Protein AF-A0A924XBY1-F1 (afdb_monomer_lite)

pLDDT: mean 90.16, std 10.29, range [53.25, 97.88]

Secondary structure (DSSP, 8-state):
--TTTTSTTTT--S-HHHHHHHHHHHHT-TT---HHHHHHHTT-S-HHHHHHHHHHHHHHHHHHHTT----SS--------S----

Radius of gyration: 16.1 Å; chains: 1; bounding box: 33×48×41 Å

Foldseek 3Di:
DDPCPPHLCPPDPDDPVLLVVLLVVQVPDPVGDDLVRSCVVSVHPDSVVSVSSSVSSVVVVVVVCVVDDDDDDDDDDDDDDDDPDD

Structure (mmCIF, N/CA/C/O backbone):
data_AF-A0A924XBY1-F1
#
_entry.id   AF-A0A924XBY1-F1
#
loop_
_atom_site.group_PDB
_atom_site.id
_atom_site.type_symbol
_atom_site.label_atom_id
_atom_site.label_alt_id
_atom_site.label_comp_id
_atom_site.label_asym_id
_atom_site.label_entity_id
_atom_site.label_seq_id
_atom_site.pdbx_PDB_ins_code
_atom_site.Cartn_x
_atom_site.Cartn_y
_atom_site.Cartn_z
_atom_site.occupancy
_atom_site.B_iso_or_equiv
_atom_site.auth_seq_id
_atom_site.auth_comp_id
_atom_site.auth_asym_id
_atom_site.auth_atom_id
_atom_site.pdbx_PDB_model_num
ATOM 1 N N . MET A 1 1 ? -17.196 -21.701 -4.018 1.00 57.19 1 MET A N 1
ATOM 2 C CA . MET A 1 1 ? -16.164 -20.746 -4.484 1.00 57.19 1 MET A CA 1
ATOM 3 C C . MET A 1 1 ? -15.930 -19.694 -3.403 1.00 57.19 1 MET A C 1
ATOM 5 O O . MET A 1 1 ? -16.894 -19.074 -2.976 1.00 57.19 1 MET A O 1
ATOM 9 N N . ARG A 1 2 ? -14.698 -19.526 -2.899 1.00 78.69 2 ARG A N 1
ATOM 10 C CA . ARG A 1 2 ? -14.353 -18.452 -1.946 1.00 78.69 2 ARG A CA 1
ATOM 11 C C . ARG A 1 2 ? -13.748 -17.286 -2.722 1.00 78.69 2 ARG A C 1
ATOM 13 O O . ARG A 1 2 ? -12.698 -17.451 -3.320 1.00 78.69 2 ARG A O 1
ATOM 20 N N . ILE A 1 3 ? -14.374 -16.111 -2.660 1.00 84.44 3 ILE A N 1
ATOM 21 C CA . ILE A 1 3 ? -13.966 -14.916 -3.431 1.00 84.44 3 ILE A CA 1
ATOM 22 C C . ILE A 1 3 ? -12.558 -14.415 -3.047 1.00 84.44 3 ILE A C 1
ATOM 24 O O . ILE A 1 3 ? -11.904 -13.742 -3.831 1.00 84.44 3 ILE A O 1
ATOM 28 N N . ARG A 1 4 ? -12.076 -14.740 -1.840 1.00 88.12 4 ARG A N 1
ATOM 29 C CA . ARG A 1 4 ? -10.778 -14.270 -1.322 1.00 88.12 4 ARG A CA 1
ATOM 30 C C . ARG A 1 4 ? -9.621 -15.251 -1.517 1.00 88.12 4 ARG A C 1
ATOM 32 O O . ARG A 1 4 ? -8.488 -14.858 -1.256 1.00 88.12 4 ARG A O 1
ATOM 39 N N . ALA A 1 5 ? -9.895 -16.499 -1.894 1.00 89.62 5 ALA A N 1
ATOM 40 C CA . ALA A 1 5 ? -8.853 -17.519 -2.005 1.00 89.62 5 ALA A CA 1
ATOM 41 C C . ALA A 1 5 ? -7.883 -17.161 -3.141 1.00 89.62 5 ALA A C 1
ATOM 43 O O . ALA A 1 5 ? -8.337 -16.778 -4.218 1.00 89.62 5 ALA A O 1
ATOM 44 N N . GLY A 1 6 ? -6.574 -17.239 -2.889 1.00 87.31 6 GLY A N 1
ATOM 45 C CA . GLY A 1 6 ? -5.538 -16.868 -3.855 1.00 87.31 6 GLY A CA 1
ATOM 46 C C . GLY A 1 6 ? -5.410 -15.363 -4.120 1.00 87.31 6 GLY A C 1
ATOM 47 O O . GLY A 1 6 ? -4.770 -14.966 -5.089 1.00 87.31 6 GLY A O 1
ATOM 48 N N . THR A 1 7 ? -6.023 -14.507 -3.294 1.00 90.69 7 THR A N 1
ATOM 49 C CA . THR A 1 7 ? -5.938 -13.043 -3.438 1.00 90.69 7 THR A CA 1
ATOM 50 C C . THR A 1 7 ? -5.095 -12.427 -2.325 1.00 90.69 7 THR A C 1
ATOM 52 O O . THR A 1 7 ? -4.894 -13.019 -1.268 1.00 90.69 7 THR A O 1
ATOM 55 N N . ILE A 1 8 ? -4.718 -11.157 -2.480 1.00 89.88 8 ILE A N 1
ATOM 56 C CA . ILE A 1 8 ? -4.067 -10.367 -1.416 1.00 89.88 8 ILE A CA 1
ATOM 57 C C . ILE A 1 8 ? -4.933 -10.247 -0.147 1.00 89.88 8 ILE A C 1
ATOM 59 O O . ILE A 1 8 ? -4.443 -9.889 0.930 1.00 89.88 8 ILE A O 1
ATOM 63 N N . LEU A 1 9 ? -6.231 -10.552 -0.274 1.00 91.69 9 LEU A N 1
ATOM 64 C CA . LEU A 1 9 ? -7.222 -10.560 0.796 1.00 91.69 9 LEU A CA 1
ATOM 65 C C . LEU A 1 9 ? -7.421 -11.944 1.425 1.00 91.69 9 LEU A C 1
ATOM 67 O O . LEU A 1 9 ? -8.320 -12.141 2.252 1.00 91.69 9 LEU A O 1
ATOM 71 N N . GLU A 1 10 ? -6.595 -12.917 1.067 1.00 92.69 10 GLU A N 1
ATOM 72 C CA . GLU A 1 10 ? -6.612 -14.208 1.724 1.00 92.69 10 GLU A CA 1
ATOM 73 C C . GLU A 1 10 ? -6.186 -14.067 3.196 1.00 92.69 10 GLU A C 1
ATOM 75 O O . GLU A 1 10 ? -5.309 -13.270 3.556 1.00 92.69 10 GLU A O 1
ATOM 80 N N . HIS A 1 11 ? -6.885 -14.793 4.072 1.00 90.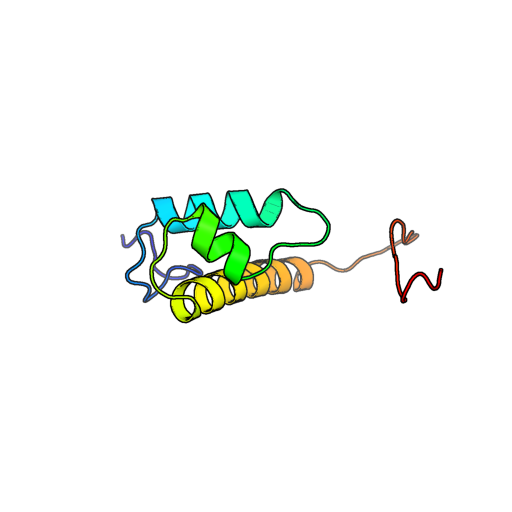00 11 HIS A N 1
ATOM 81 C CA . HIS A 1 11 ? -6.731 -14.759 5.532 1.00 90.00 11 HIS A CA 1
ATOM 82 C C . HIS A 1 11 ? -6.944 -13.395 6.223 1.00 90.00 11 HIS A C 1
ATOM 84 O O . HIS A 1 11 ? -6.684 -13.285 7.422 1.00 90.00 11 HIS A O 1
ATOM 90 N N . THR A 1 12 ? -7.456 -12.357 5.544 1.00 89.31 12 THR A N 1
ATOM 91 C CA . THR A 1 12 ? -7.843 -11.110 6.231 1.00 89.31 12 THR A CA 1
ATOM 92 C C . THR A 1 12 ? -9.276 -11.150 6.754 1.00 89.31 12 THR A C 1
ATOM 94 O O . THR A 1 12 ? -10.184 -11.686 6.115 1.00 89.31 12 THR A O 1
ATOM 97 N N . LYS A 1 13 ? -9.484 -10.513 7.910 1.00 90.19 13 LYS A N 1
ATOM 98 C CA . LYS A 1 13 ? -10.804 -10.253 8.503 1.00 90.19 13 LYS A CA 1
ATOM 99 C C . LYS A 1 13 ? -11.469 -8.987 7.946 1.00 90.19 13 LYS A C 1
ATOM 101 O O . LYS A 1 13 ? -12.631 -8.736 8.242 1.00 90.19 13 LYS A O 1
ATOM 106 N N . LEU A 1 14 ? -10.761 -8.194 7.136 1.00 91.62 14 LEU A N 1
ATOM 107 C CA . LEU A 1 14 ? -11.298 -6.968 6.538 1.00 91.62 14 LEU A CA 1
ATOM 108 C C . LEU A 1 14 ? -12.450 -7.276 5.578 1.00 91.62 14 LEU A C 1
ATOM 110 O O . LEU A 1 14 ? -12.498 -8.349 4.977 1.00 91.62 14 LEU A O 1
ATOM 114 N N . SER A 1 15 ? -13.380 -6.336 5.408 1.00 92.69 15 SER A N 1
ATOM 115 C CA . SER A 1 15 ? -14.403 -6.450 4.365 1.00 92.69 15 SER A CA 1
ATOM 116 C C . SER A 1 15 ? -13.772 -6.273 2.975 1.00 92.69 15 SER A C 1
ATOM 118 O O . SER A 1 15 ? -12.767 -5.573 2.826 1.00 92.69 15 SER A O 1
ATOM 120 N N . ILE A 1 16 ? -14.365 -6.883 1.942 1.00 92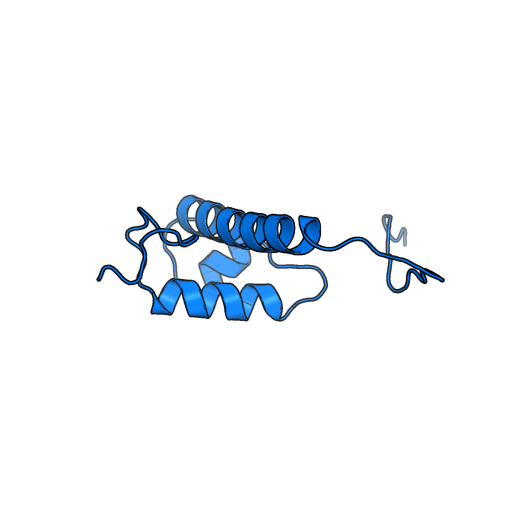.62 16 ILE A N 1
ATOM 121 C CA . ILE A 1 16 ? -13.901 -6.693 0.554 1.00 92.62 16 ILE A CA 1
ATOM 122 C C . ILE A 1 16 ? -14.041 -5.219 0.155 1.00 92.62 16 ILE A C 1
ATOM 124 O O . ILE A 1 16 ? -13.139 -4.664 -0.461 1.00 92.62 16 ILE A O 1
ATOM 128 N N . LEU A 1 17 ? -15.121 -4.557 0.579 1.00 94.31 17 LEU A N 1
ATOM 129 C CA . LEU A 1 17 ? -15.339 -3.139 0.303 1.00 94.31 17 LEU A CA 1
ATOM 130 C C . LEU A 1 17 ? -14.237 -2.256 0.908 1.00 94.31 17 LEU A C 1
ATOM 132 O O . LEU A 1 17 ? -13.762 -1.336 0.250 1.00 94.31 17 LEU A O 1
ATOM 136 N N . THR A 1 18 ? -13.791 -2.554 2.133 1.00 95.06 18 THR A N 1
ATOM 137 C CA . THR A 1 18 ? -12.664 -1.853 2.772 1.00 95.06 18 THR A CA 1
ATOM 138 C C . THR A 1 18 ? -11.389 -2.013 1.954 1.00 95.06 18 THR A C 1
ATOM 140 O O . THR A 1 18 ? -10.674 -1.040 1.742 1.00 95.06 18 THR A O 1
ATOM 143 N N . ALA A 1 19 ? -11.117 -3.221 1.461 1.00 93.94 19 ALA A N 1
ATOM 144 C CA . ALA A 1 19 ? -9.949 -3.479 0.632 1.00 93.94 19 ALA A CA 1
ATOM 145 C C . ALA A 1 19 ? -10.007 -2.757 -0.721 1.00 93.94 19 ALA A C 1
ATOM 147 O O . ALA A 1 19 ? -9.023 -2.145 -1.118 1.00 93.94 19 ALA A O 1
ATOM 148 N N . VAL A 1 20 ? -11.157 -2.771 -1.400 1.00 94.75 20 VAL A N 1
ATOM 149 C CA . VAL A 1 20 ? -11.344 -2.055 -2.673 1.00 94.75 20 VAL A CA 1
ATOM 150 C C . VAL A 1 20 ? -11.190 -0.547 -2.479 1.00 94.75 20 VAL A C 1
ATOM 152 O O . VAL A 1 20 ? -10.496 0.099 -3.258 1.00 94.75 20 VAL A O 1
ATOM 155 N N . ARG A 1 21 ? -11.756 0.018 -1.403 1.00 96.50 21 ARG A N 1
ATOM 156 C CA . ARG A 1 21 ? -11.546 1.430 -1.042 1.00 96.50 21 ARG A CA 1
ATOM 157 C C . ARG A 1 21 ? -10.078 1.737 -0.765 1.00 96.50 21 ARG A C 1
ATOM 159 O O . ARG A 1 21 ? -9.585 2.765 -1.210 1.00 96.50 21 ARG A O 1
ATOM 166 N N . ALA A 1 22 ? -9.375 0.850 -0.063 1.00 96.06 22 ALA A N 1
ATOM 167 C CA . ALA A 1 22 ? -7.950 1.017 0.198 1.00 96.06 22 ALA A CA 1
ATOM 168 C C . ALA A 1 22 ? -7.128 1.017 -1.097 1.00 96.06 22 ALA A C 1
ATOM 170 O O . ALA A 1 22 ? -6.275 1.881 -1.265 1.00 96.06 22 ALA A O 1
ATOM 171 N N . ILE A 1 23 ? -7.415 0.095 -2.023 1.00 95.75 23 ILE A N 1
ATOM 172 C CA . ILE A 1 23 ? -6.774 0.047 -3.344 1.00 95.75 23 ILE A CA 1
ATOM 173 C C . ILE A 1 23 ? -7.034 1.351 -4.096 1.00 95.75 23 ILE A C 1
ATOM 175 O O . ILE A 1 23 ? -6.081 1.983 -4.541 1.00 95.75 23 ILE A O 1
ATOM 179 N N . PHE A 1 24 ? -8.295 1.792 -4.166 1.00 95.88 24 PHE A N 1
ATOM 180 C CA . PHE A 1 24 ? -8.654 3.062 -4.793 1.00 95.88 24 PHE A CA 1
ATOM 181 C C . PHE A 1 24 ? -7.805 4.208 -4.235 1.00 95.88 24 PHE A C 1
ATOM 183 O O . PHE A 1 24 ? -7.079 4.833 -4.999 1.00 95.88 24 PHE A O 1
ATOM 190 N N . LEU A 1 25 ? -7.799 4.409 -2.913 1.00 95.62 25 LEU A N 1
ATOM 191 C CA . LEU A 1 25 ? -7.047 5.487 -2.260 1.00 95.62 25 LEU A CA 1
ATOM 192 C C . LEU A 1 25 ? -5.538 5.421 -2.531 1.00 95.62 25 LEU A C 1
ATOM 194 O O . LEU A 1 25 ? -4.927 6.449 -2.805 1.00 95.62 25 LEU A O 1
ATOM 198 N N . VAL A 1 26 ? -4.938 4.227 -2.486 1.00 95.38 26 VAL A N 1
ATOM 199 C CA . VAL A 1 26 ? -3.500 4.043 -2.750 1.00 95.38 26 VAL A CA 1
ATOM 200 C C . VAL A 1 26 ? -3.144 4.381 -4.200 1.00 95.38 26 VAL A C 1
ATOM 202 O O . VAL A 1 26 ? -2.066 4.912 -4.441 1.00 95.38 26 VAL A O 1
ATOM 205 N N . THR A 1 27 ? -4.043 4.117 -5.151 1.00 93.19 27 THR A N 1
ATOM 206 C CA . THR A 1 27 ? -3.811 4.380 -6.584 1.00 93.19 27 THR A CA 1
ATOM 207 C C . THR A 1 27 ? -4.037 5.835 -7.017 1.00 93.19 27 THR A C 1
ATOM 209 O O . THR A 1 27 ? -3.741 6.160 -8.160 1.00 93.19 27 THR A O 1
ATOM 212 N N . GLN A 1 28 ? -4.549 6.717 -6.145 1.00 91.88 28 GLN A N 1
ATOM 213 C CA . GLN A 1 28 ? -4.823 8.119 -6.510 1.00 91.88 28 GLN A CA 1
ATOM 214 C C . GLN A 1 28 ? -3.592 9.043 -6.465 1.00 91.88 28 GLN A C 1
ATOM 216 O O . GLN A 1 28 ? -3.580 10.048 -7.170 1.00 91.88 28 GLN A O 1
ATOM 221 N N . ASP A 1 29 ? -2.576 8.760 -5.639 1.00 85.12 29 ASP A N 1
ATOM 222 C CA . ASP A 1 29 ? -1.391 9.628 -5.496 1.00 85.12 29 ASP A CA 1
ATOM 223 C C . ASP A 1 29 ? -0.155 8.972 -6.126 1.00 85.12 29 ASP A C 1
ATOM 225 O O . ASP A 1 29 ? 0.268 7.893 -5.705 1.00 85.12 29 ASP A O 1
ATOM 229 N N . LYS A 1 30 ? 0.465 9.661 -7.095 1.00 82.00 30 LYS A N 1
ATOM 230 C CA . LYS A 1 30 ? 1.688 9.210 -7.784 1.00 82.00 30 LYS A CA 1
ATOM 231 C C . LYS A 1 30 ? 2.896 9.023 -6.853 1.00 82.00 30 LYS A C 1
ATOM 233 O O . LYS A 1 30 ? 3.795 8.256 -7.171 1.00 82.00 30 LYS A O 1
ATOM 238 N N . ARG A 1 31 ? 2.920 9.701 -5.700 1.00 83.88 31 ARG A N 1
ATOM 239 C CA . ARG A 1 31 ? 3.968 9.599 -4.664 1.00 83.88 31 ARG A CA 1
ATOM 240 C C . ARG A 1 31 ? 3.675 8.485 -3.654 1.00 83.88 31 ARG A C 1
ATOM 242 O O . ARG A 1 31 ? 4.527 8.138 -2.838 1.00 83.88 31 ARG A O 1
ATOM 249 N N . GLY A 1 32 ? 2.467 7.924 -3.692 1.00 85.88 32 GLY A N 1
ATOM 250 C CA . GLY A 1 32 ? 1.973 6.944 -2.736 1.00 85.88 32 GLY A CA 1
ATOM 251 C C . GLY A 1 32 ? 1.385 7.556 -1.460 1.00 85.88 32 GLY A C 1
ATOM 252 O O . GLY A 1 32 ? 1.399 8.761 -1.226 1.00 85.88 32 GLY A O 1
ATOM 253 N N . VAL A 1 33 ? 0.838 6.682 -0.612 1.00 93.75 33 VAL A N 1
ATOM 254 C CA . VAL A 1 33 ? 0.079 7.051 0.595 1.00 93.75 33 VAL A CA 1
ATOM 255 C C . VAL A 1 33 ? 0.775 6.524 1.855 1.00 93.75 33 VAL A C 1
ATOM 257 O O . VAL A 1 33 ? 1.333 5.423 1.858 1.00 93.75 33 VAL A O 1
ATOM 260 N N . SER A 1 34 ? 0.753 7.289 2.951 1.00 95.56 34 SER A N 1
ATOM 261 C CA . SER A 1 34 ? 1.256 6.821 4.251 1.00 95.56 34 SER A CA 1
ATOM 262 C C . SER A 1 34 ? 0.233 5.924 4.956 1.00 95.56 34 SER A C 1
ATOM 264 O O . SER A 1 34 ? -0.977 6.107 4.820 1.00 95.56 34 SER A O 1
ATOM 266 N N . ALA A 1 35 ? 0.696 4.964 5.764 1.00 97.31 35 ALA A N 1
ATOM 267 C CA . ALA A 1 35 ? -0.204 4.081 6.515 1.00 97.31 35 ALA A CA 1
ATOM 268 C C . ALA A 1 35 ? -1.124 4.863 7.472 1.00 97.31 35 ALA A C 1
ATOM 270 O O . ALA A 1 35 ? -2.289 4.506 7.637 1.00 97.31 35 ALA A O 1
ATOM 271 N N . LEU A 1 36 ? -0.626 5.964 8.047 1.00 97.75 36 LEU A N 1
ATOM 272 C CA . LEU A 1 36 ? -1.407 6.839 8.920 1.00 97.75 36 LEU A CA 1
ATOM 273 C C . LEU A 1 36 ? -2.528 7.560 8.157 1.00 97.75 36 LEU A C 1
ATOM 275 O O . LEU A 1 36 ? -3.647 7.651 8.659 1.00 97.75 36 LEU A O 1
ATOM 279 N N . LEU A 1 37 ? -2.249 8.054 6.946 1.00 96.62 37 LEU A N 1
ATOM 280 C CA . LEU A 1 37 ? -3.268 8.678 6.103 1.00 96.62 37 LEU A CA 1
ATOM 281 C C . LEU A 1 37 ? -4.325 7.653 5.680 1.00 96.62 37 LEU A C 1
ATOM 283 O O . LEU A 1 37 ? -5.516 7.916 5.827 1.00 96.62 37 LEU A O 1
ATOM 287 N N . LEU A 1 38 ? -3.893 6.465 5.247 1.00 97.06 38 LEU A N 1
ATOM 288 C CA . LEU A 1 38 ? -4.798 5.383 4.867 1.00 97.06 38 LEU A CA 1
ATOM 289 C C . LEU A 1 38 ? -5.704 4.965 6.036 1.00 97.06 38 LEU A C 1
ATOM 291 O O . LEU A 1 38 ? -6.907 4.797 5.853 1.00 97.06 38 LEU A O 1
ATOM 295 N N . MET A 1 39 ? -5.148 4.859 7.249 1.00 97.88 39 MET A N 1
ATOM 296 C CA . MET A 1 39 ? -5.906 4.581 8.473 1.00 97.88 39 MET A CA 1
ATOM 297 C C . MET A 1 39 ? -7.011 5.621 8.695 1.00 97.88 39 MET A C 1
ATOM 299 O O . MET A 1 39 ? -8.160 5.251 8.933 1.00 97.88 39 MET A O 1
ATOM 303 N N . ARG A 1 40 ? -6.670 6.914 8.582 1.00 97.31 40 ARG A N 1
ATOM 304 C CA . ARG A 1 40 ? -7.611 8.031 8.758 1.00 97.31 40 ARG A CA 1
ATOM 305 C C . ARG A 1 40 ? -8.708 8.023 7.693 1.00 97.31 40 ARG A C 1
ATOM 307 O O . ARG A 1 40 ? -9.879 8.117 8.039 1.00 97.31 40 ARG A O 1
ATOM 314 N N . GLN A 1 41 ? -8.348 7.860 6.420 1.00 96.06 41 GLN A N 1
ATOM 315 C CA . GLN A 1 41 ? -9.305 7.852 5.305 1.00 96.06 41 GLN A CA 1
ATOM 316 C C . GLN A 1 41 ? -10.261 6.653 5.345 1.00 96.06 41 GLN A C 1
ATOM 318 O O . GLN A 1 41 ? -11.414 6.769 4.936 1.00 96.06 41 GLN A O 1
ATOM 323 N N . LEU A 1 42 ? -9.803 5.503 5.849 1.00 96.12 42 LEU A N 1
ATOM 324 C CA . LEU A 1 42 ? -10.629 4.303 6.000 1.00 96.12 42 LEU A CA 1
ATOM 325 C C . LEU A 1 42 ? -11.385 4.239 7.337 1.00 96.12 42 LEU A C 1
ATOM 327 O O . LEU A 1 42 ? -12.143 3.291 7.542 1.00 96.12 42 LEU A O 1
ATOM 331 N N . GLY A 1 43 ? -11.181 5.201 8.245 1.00 96.00 43 GLY A N 1
ATOM 332 C CA . GLY A 1 43 ? -11.797 5.201 9.576 1.00 96.00 43 GLY A CA 1
ATOM 333 C C . GLY A 1 43 ? -11.380 4.005 10.440 1.00 96.00 43 GLY A C 1
ATOM 334 O O . GLY A 1 43 ? -12.177 3.497 11.226 1.00 96.00 43 GLY A O 1
ATOM 335 N N . MET A 1 44 ? -10.155 3.502 10.263 1.00 95.69 44 MET A N 1
ATOM 336 C CA . MET A 1 44 ? -9.648 2.342 10.998 1.00 95.69 44 MET A CA 1
ATOM 337 C C . MET A 1 44 ? -9.099 2.762 12.364 1.00 95.69 44 MET A C 1
ATOM 339 O O . MET A 1 44 ? -8.417 3.774 12.482 1.00 95.69 44 MET A O 1
ATOM 343 N N . SER A 1 45 ? -9.335 1.951 13.395 1.00 94.06 45 SER A N 1
ATOM 344 C CA . SER A 1 45 ? -8.839 2.216 14.754 1.00 94.06 45 SER A CA 1
ATOM 345 C C . SER A 1 45 ? -7.381 1.801 14.983 1.00 94.06 45 SER A C 1
ATOM 347 O O . SER A 1 45 ? -6.759 2.245 15.941 1.00 94.06 45 SER A O 1
ATOM 349 N N . SER A 1 46 ? -6.828 0.937 14.126 1.00 96.56 46 SER A N 1
ATOM 350 C CA . SER A 1 46 ? -5.498 0.343 14.294 1.00 96.56 46 SER A CA 1
ATOM 351 C C . SER A 1 46 ? -4.570 0.732 13.149 1.00 96.56 46 SER A C 1
ATOM 353 O O . SER A 1 46 ? -4.805 0.364 11.992 1.00 96.56 46 SER A O 1
ATOM 355 N N . TYR A 1 47 ? -3.473 1.404 13.502 1.00 97.56 47 TYR A N 1
ATOM 356 C CA . TYR A 1 47 ? -2.385 1.720 12.579 1.00 97.56 47 TYR A CA 1
ATOM 357 C C . TYR A 1 47 ? -1.783 0.451 11.973 1.00 97.56 47 TYR A C 1
ATOM 359 O O . TYR A 1 47 ? -1.665 0.356 10.755 1.00 97.56 47 TYR A O 1
ATOM 367 N N . ASP A 1 48 ? -1.495 -0.559 12.797 1.00 97.31 48 ASP A N 1
ATOM 368 C CA . ASP A 1 48 ? -0.909 -1.826 12.347 1.00 97.31 48 ASP A CA 1
ATOM 369 C C . ASP A 1 48 ? -1.763 -2.519 11.288 1.00 97.31 48 ASP A C 1
ATOM 371 O O . ASP A 1 48 ? -1.243 -3.102 10.335 1.00 97.31 48 ASP A O 1
ATOM 375 N N . THR A 1 49 ? -3.088 -2.443 11.424 1.00 96.06 49 THR A N 1
ATOM 376 C CA . THR A 1 49 ? -4.001 -3.031 10.442 1.00 96.06 49 THR A CA 1
ATOM 377 C C . THR A 1 49 ? -3.929 -2.275 9.113 1.00 96.06 49 THR A C 1
ATOM 379 O O . THR A 1 49 ? -3.850 -2.908 8.058 1.00 96.06 49 THR A O 1
ATOM 382 N N . ALA A 1 50 ? -3.902 -0.939 9.148 1.00 96.94 50 ALA A N 1
ATOM 383 C CA . ALA A 1 50 ? -3.739 -0.113 7.951 1.00 96.94 50 ALA A CA 1
ATOM 384 C C . ALA A 1 50 ? -2.363 -0.317 7.295 1.00 96.94 50 ALA A C 1
ATOM 386 O O . ALA A 1 50 ? -2.273 -0.456 6.077 1.00 96.94 50 ALA A O 1
ATOM 387 N N . TRP A 1 51 ? -1.301 -0.417 8.096 1.00 97.25 51 TRP A N 1
ATOM 388 C CA . TRP A 1 51 ? 0.060 -0.690 7.640 1.00 97.25 51 TRP A CA 1
ATOM 389 C C . TRP A 1 51 ? 0.153 -2.050 6.940 1.00 97.25 51 TRP A C 1
ATOM 391 O O . TRP A 1 51 ? 0.623 -2.124 5.806 1.00 97.25 51 TRP A O 1
ATOM 401 N N . ARG A 1 52 ? -0.377 -3.124 7.546 1.00 96.44 52 ARG A N 1
ATOM 402 C CA . ARG A 1 52 ? -0.400 -4.465 6.929 1.00 96.44 52 ARG A CA 1
ATOM 403 C C . ARG A 1 52 ? -1.196 -4.488 5.625 1.00 96.44 52 ARG A C 1
ATOM 405 O O . ARG A 1 52 ? -0.785 -5.154 4.677 1.00 96.44 52 ARG A O 1
ATOM 412 N N . LEU A 1 53 ? -2.328 -3.781 5.569 1.00 96.06 53 LEU A N 1
ATOM 413 C CA . LEU A 1 53 ? -3.131 -3.667 4.350 1.00 96.06 53 LEU A CA 1
ATOM 414 C C . LEU A 1 53 ? -2.360 -2.941 3.242 1.00 96.06 53 LEU A C 1
ATOM 416 O O . LEU A 1 53 ? -2.299 -3.439 2.121 1.00 96.06 53 LEU A O 1
ATOM 420 N N . LEU A 1 54 ? -1.731 -1.810 3.569 1.00 96.44 54 LEU A N 1
ATOM 421 C CA . LEU A 1 54 ? -0.916 -1.039 2.634 1.00 96.44 54 LEU A CA 1
ATOM 422 C C . LEU A 1 54 ? 0.245 -1.868 2.071 1.00 96.44 54 LEU A C 1
ATOM 424 O O . LEU A 1 54 ? 0.480 -1.847 0.866 1.00 96.44 54 LEU A O 1
ATOM 428 N N . HIS A 1 55 ? 0.938 -2.634 2.919 1.00 95.88 55 HIS A N 1
ATOM 429 C CA . HIS A 1 55 ? 2.018 -3.522 2.477 1.00 95.88 55 HIS A CA 1
ATOM 430 C C . HIS A 1 55 ? 1.533 -4.627 1.551 1.00 95.88 55 HIS A C 1
ATOM 432 O O . HIS A 1 55 ? 2.156 -4.859 0.524 1.00 95.88 55 HIS A O 1
ATOM 438 N N . ARG A 1 56 ? 0.394 -5.261 1.848 1.00 95.62 56 ARG A N 1
ATOM 439 C CA . ARG A 1 56 ? -0.194 -6.266 0.947 1.00 95.62 56 ARG A CA 1
ATOM 440 C C . ARG A 1 56 ? -0.532 -5.688 -0.426 1.00 95.62 56 ARG A C 1
ATOM 442 O O . ARG A 1 56 ? -0.297 -6.352 -1.426 1.00 95.62 56 ARG A O 1
ATOM 449 N N . ILE A 1 57 ? -1.065 -4.465 -0.477 1.00 95.62 57 ILE A N 1
ATOM 450 C CA . ILE A 1 57 ? -1.369 -3.778 -1.742 1.00 95.62 57 ILE A CA 1
ATOM 451 C C . ILE A 1 57 ? -0.077 -3.483 -2.514 1.00 95.62 57 ILE A C 1
ATOM 453 O O . ILE A 1 57 ? 0.016 -3.809 -3.693 1.00 95.62 57 ILE A O 1
ATOM 457 N N . ARG A 1 58 ? 0.940 -2.920 -1.850 1.00 95.19 58 ARG A N 1
ATOM 458 C CA . ARG A 1 58 ? 2.238 -2.615 -2.474 1.00 95.19 58 ARG A CA 1
ATOM 459 C C . ARG A 1 58 ? 2.960 -3.860 -2.974 1.00 95.19 58 ARG A C 1
ATOM 461 O O . ARG A 1 58 ? 3.539 -3.823 -4.053 1.00 95.19 58 ARG A O 1
ATOM 468 N N . GLU A 1 59 ? 2.897 -4.952 -2.224 1.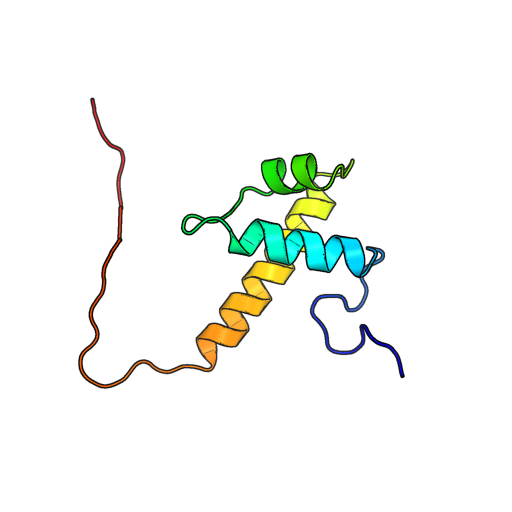00 95.69 59 GLU A N 1
ATOM 469 C CA . GLU A 1 59 ? 3.484 -6.225 -2.637 1.00 95.69 59 GLU A CA 1
ATOM 470 C C . GLU A 1 59 ? 2.782 -6.792 -3.874 1.00 95.69 59 GLU A C 1
ATOM 472 O O . GLU A 1 59 ? 3.432 -7.318 -4.772 1.00 95.69 59 GLU A O 1
ATOM 477 N N . ALA A 1 60 ? 1.462 -6.621 -3.971 1.00 95.06 60 ALA A N 1
ATOM 478 C CA . ALA A 1 60 ? 0.699 -6.997 -5.155 1.00 95.06 60 ALA A CA 1
ATOM 479 C C . ALA A 1 60 ? 1.119 -6.198 -6.393 1.00 95.06 60 ALA A C 1
ATOM 481 O O . ALA A 1 60 ? 1.304 -6.775 -7.463 1.00 95.06 60 ALA A O 1
ATOM 482 N N . MET A 1 61 ? 1.284 -4.880 -6.235 1.00 94.50 61 MET A N 1
ATOM 483 C CA . MET A 1 61 ? 1.764 -3.995 -7.301 1.00 94.50 61 MET A CA 1
ATOM 484 C C . MET A 1 61 ? 3.174 -4.401 -7.735 1.00 94.50 61 MET A C 1
ATOM 486 O O . MET A 1 61 ? 3.384 -4.677 -8.908 1.00 94.50 61 MET A O 1
ATOM 490 N N . ARG A 1 62 ? 4.096 -4.582 -6.779 1.00 94.88 62 ARG A N 1
ATOM 491 C CA . ARG A 1 62 ? 5.460 -5.070 -7.037 1.00 94.88 62 ARG A CA 1
ATOM 492 C C . ARG A 1 62 ? 5.464 -6.408 -7.774 1.00 94.88 62 ARG A C 1
ATOM 494 O O . ARG A 1 62 ? 6.183 -6.563 -8.753 1.00 94.88 62 ARG A O 1
ATOM 501 N N . SER A 1 63 ? 4.672 -7.371 -7.304 1.00 95.69 63 SER A N 1
ATOM 502 C CA . SER A 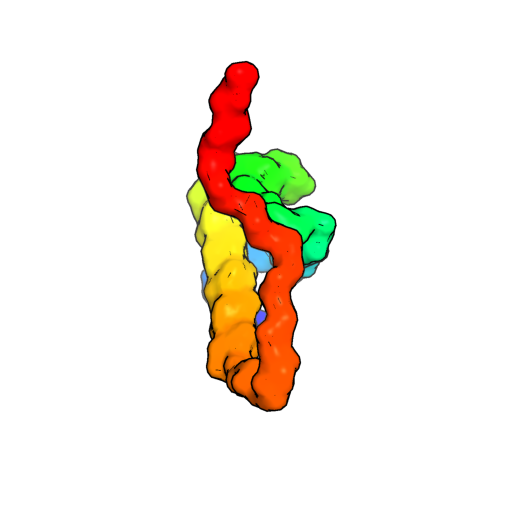1 63 ? 4.568 -8.697 -7.920 1.00 95.69 63 SER A CA 1
ATOM 503 C C . SER A 1 63 ? 4.062 -8.603 -9.355 1.00 95.69 63 SER A C 1
ATOM 505 O O . SER A 1 63 ? 4.524 -9.343 -10.218 1.00 95.69 63 SER A O 1
ATOM 507 N N . ARG A 1 64 ? 3.127 -7.685 -9.629 1.00 94.69 64 ARG A N 1
ATOM 508 C CA . ARG A 1 64 ? 2.639 -7.438 -10.983 1.00 94.69 64 ARG A CA 1
ATOM 509 C C . ARG A 1 64 ? 3.712 -6.788 -11.851 1.00 94.69 64 ARG A C 1
ATOM 511 O O . ARG A 1 64 ? 3.933 -7.265 -12.960 1.00 94.69 64 ARG A O 1
ATOM 518 N N . ASP A 1 65 ? 4.395 -5.772 -11.343 1.00 94.69 65 ASP A N 1
ATOM 519 C CA . ASP A 1 65 ? 5.449 -5.063 -12.069 1.00 94.69 65 ASP A CA 1
ATOM 520 C C . ASP A 1 65 ? 6.609 -5.993 -12.438 1.00 94.69 65 ASP A C 1
ATOM 522 O O . ASP A 1 65 ? 7.103 -5.947 -13.560 1.00 94.69 65 ASP A O 1
ATOM 526 N N . ALA A 1 66 ? 6.960 -6.926 -11.548 1.00 96.31 66 ALA A N 1
ATOM 527 C CA . ALA A 1 66 ? 7.984 -7.943 -11.786 1.00 96.31 66 ALA A CA 1
ATOM 528 C C . ALA A 1 66 ? 7.658 -8.908 -12.945 1.00 96.31 66 ALA A C 1
ATOM 530 O O . ALA A 1 66 ? 8.553 -9.596 -13.430 1.00 96.31 66 ALA A O 1
ATOM 531 N N . THR A 1 67 ? 6.399 -8.975 -13.400 1.00 96.94 67 THR A N 1
ATOM 532 C CA . THR A 1 67 ? 6.026 -9.770 -14.587 1.00 96.94 67 THR A CA 1
ATOM 533 C C . THR A 1 67 ? 6.321 -9.060 -15.906 1.00 96.94 67 THR A C 1
ATOM 535 O O . THR A 1 67 ? 6.267 -9.695 -16.959 1.00 96.94 67 THR A O 1
ATOM 538 N N . TYR A 1 68 ? 6.630 -7.763 -15.868 1.00 94.81 68 TYR A N 1
ATOM 539 C CA . TYR A 1 68 ? 6.963 -6.980 -17.048 1.00 94.81 68 TYR A CA 1
ATOM 540 C C . TYR A 1 68 ? 8.477 -6.802 -17.166 1.00 94.81 68 TYR A C 1
ATOM 542 O O . TYR A 1 68 ? 9.185 -6.581 -16.187 1.00 94.81 68 TYR A O 1
ATOM 550 N N . THR A 1 69 ? 8.984 -6.860 -18.394 1.00 95.44 69 THR A N 1
ATOM 551 C CA . THR A 1 69 ? 10.358 -6.470 -18.720 1.00 95.44 69 THR A CA 1
ATOM 552 C C . THR A 1 69 ? 10.286 -5.330 -19.722 1.00 95.44 69 THR A C 1
ATOM 554 O O . THR A 1 69 ? 9.721 -5.489 -20.805 1.00 95.44 69 THR A O 1
ATOM 557 N N . LEU A 1 70 ? 10.815 -4.166 -19.345 1.00 92.94 70 LEU A N 1
ATOM 558 C CA . LEU A 1 70 ? 10.911 -3.023 -20.250 1.00 92.94 70 LEU A CA 1
ATOM 559 C C . LEU A 1 70 ? 11.877 -3.367 -21.393 1.00 92.94 70 LEU A C 1
ATOM 561 O O . LEU A 1 70 ? 12.915 -3.987 -21.166 1.00 92.94 70 LEU A O 1
ATOM 565 N N . SER A 1 71 ? 11.532 -2.990 -22.622 1.00 94.38 71 SER A N 1
ATOM 566 C CA . SER A 1 71 ? 12.342 -3.266 -23.814 1.00 94.38 71 SER A CA 1
ATOM 567 C C . SER A 1 71 ? 12.258 -2.109 -24.811 1.00 94.38 71 SER A C 1
ATOM 569 O O . SER A 1 71 ? 11.309 -1.328 -24.777 1.00 94.38 71 SER A O 1
ATOM 571 N N . GLY A 1 72 ? 13.258 -1.992 -25.689 1.00 95.19 72 GLY A N 1
ATOM 572 C CA . GLY A 1 72 ? 13.381 -0.870 -26.623 1.00 95.19 72 GLY A CA 1
ATOM 573 C C . GLY A 1 72 ? 14.039 0.356 -25.986 1.00 95.19 72 GLY A C 1
ATOM 574 O O . GLY A 1 72 ? 14.943 0.223 -25.162 1.00 95.19 72 GLY A O 1
ATOM 575 N N . VAL A 1 73 ? 13.608 1.551 -26.394 1.00 94.94 73 VAL A N 1
ATOM 576 C CA . VAL A 1 73 ? 14.064 2.814 -25.797 1.00 94.94 73 VAL A CA 1
ATOM 577 C C . VAL A 1 73 ? 13.278 3.051 -24.511 1.00 94.94 73 VAL A C 1
ATOM 579 O O . VAL A 1 73 ? 12.051 3.097 -24.537 1.00 94.94 73 VAL A O 1
ATOM 582 N N . ILE A 1 74 ? 13.988 3.180 -23.391 1.00 93.38 74 ILE A N 1
ATOM 583 C CA . ILE A 1 74 ? 13.398 3.411 -22.070 1.00 93.38 74 ILE A CA 1
ATOM 584 C C . ILE A 1 74 ? 13.658 4.865 -21.685 1.00 93.38 74 ILE A C 1
ATOM 586 O O . ILE A 1 74 ? 14.811 5.273 -21.557 1.00 93.38 74 ILE A O 1
ATOM 590 N N . GLU A 1 75 ? 12.585 5.624 -21.485 1.00 92.81 75 GLU A N 1
ATOM 591 C CA . GLU A 1 75 ? 12.626 6.990 -20.967 1.00 92.81 75 GLU A CA 1
ATOM 592 C C . GLU A 1 75 ? 12.135 7.005 -19.516 1.00 92.81 75 GLU A C 1
ATOM 594 O O . GLU A 1 75 ? 11.158 6.342 -19.165 1.00 92.81 75 GLU A O 1
ATOM 599 N N . LEU A 1 76 ? 12.849 7.739 -18.666 1.00 88.19 76 LEU A N 1
ATOM 600 C CA . LEU A 1 76 ? 12.537 7.915 -17.252 1.00 88.19 76 LEU A CA 1
ATOM 601 C C . LEU A 1 76 ? 12.182 9.386 -17.036 1.00 88.19 76 LEU A C 1
ATOM 603 O O . LEU A 1 76 ? 13.036 10.247 -17.229 1.00 88.19 76 LEU A O 1
ATOM 607 N N . ASP A 1 77 ? 10.951 9.659 -16.614 1.00 86.19 77 ASP A N 1
ATOM 608 C CA . ASP A 1 77 ? 10.466 11.007 -16.300 1.00 86.19 77 ASP A CA 1
ATOM 609 C C . ASP A 1 77 ? 9.873 11.058 -14.880 1.00 86.19 77 ASP A C 1
ATOM 611 O O . ASP A 1 77 ? 9.390 10.052 -14.352 1.00 86.19 77 ASP A O 1
ATOM 615 N N . GLY A 1 78 ? 9.910 12.235 -14.252 1.00 76.69 78 GLY A N 1
ATOM 616 C CA . GLY A 1 78 ? 9.244 12.502 -12.975 1.00 76.69 78 GLY A CA 1
ATOM 617 C C . GLY A 1 78 ? 9.953 11.968 -11.727 1.00 76.69 78 GLY A C 1
ATOM 618 O O . GLY A 1 78 ? 9.282 11.640 -10.746 1.00 76.69 78 GLY A O 1
ATOM 619 N N . ALA A 1 79 ? 11.284 11.876 -11.747 1.00 73.50 79 ALA A N 1
ATOM 620 C CA . ALA A 1 79 ? 12.062 11.417 -10.603 1.00 73.50 79 ALA A CA 1
ATOM 621 C C . ALA A 1 79 ? 12.608 12.597 -9.774 1.00 73.50 79 ALA A C 1
ATOM 623 O O . ALA A 1 79 ? 13.553 13.266 -10.184 1.00 73.50 79 ALA A O 1
ATOM 624 N N . ASP A 1 80 ? 12.026 12.826 -8.594 1.00 67.62 80 ASP A N 1
ATOM 625 C CA . ASP A 1 80 ? 12.526 13.778 -7.594 1.00 67.62 80 ASP A CA 1
ATOM 626 C C . ASP A 1 80 ? 13.287 13.026 -6.493 1.00 67.62 80 ASP A C 1
ATOM 628 O O . ASP A 1 80 ? 12.725 12.165 -5.808 1.00 67.62 80 ASP A O 1
ATOM 632 N N . PHE A 1 81 ? 14.565 13.361 -6.297 1.00 70.44 81 PHE A N 1
ATOM 633 C CA . PHE A 1 81 ? 15.408 12.801 -5.238 1.00 70.44 81 PHE A CA 1
ATOM 634 C C . PHE A 1 81 ? 16.169 13.922 -4.514 1.00 70.44 81 PHE A C 1
ATOM 636 O O . PHE A 1 81 ? 16.965 14.622 -5.132 1.00 70.44 81 PHE A O 1
ATOM 643 N N . GLY A 1 82 ? 15.969 14.059 -3.197 1.00 71.00 82 GLY A N 1
ATOM 644 C CA . GLY A 1 82 ? 16.715 14.996 -2.340 1.00 71.00 82 GLY A CA 1
ATOM 645 C C . GLY A 1 82 ? 15.836 15.921 -1.488 1.00 71.00 82 GLY A C 1
ATOM 646 O O . GLY A 1 82 ? 14.632 16.027 -1.707 1.00 71.00 82 GLY A O 1
ATOM 647 N N . GLU A 1 83 ? 16.446 16.575 -0.492 1.00 61.66 83 GLU A N 1
ATOM 648 C CA . GLU A 1 83 ? 15.842 17.700 0.237 1.00 61.66 83 GLU A CA 1
ATOM 649 C C . GLU A 1 83 ? 15.983 18.981 -0.588 1.00 61.66 83 GLU A C 1
ATOM 651 O O . GLU A 1 83 ? 17.086 19.345 -1.004 1.00 61.66 83 GLU A O 1
ATOM 656 N N . 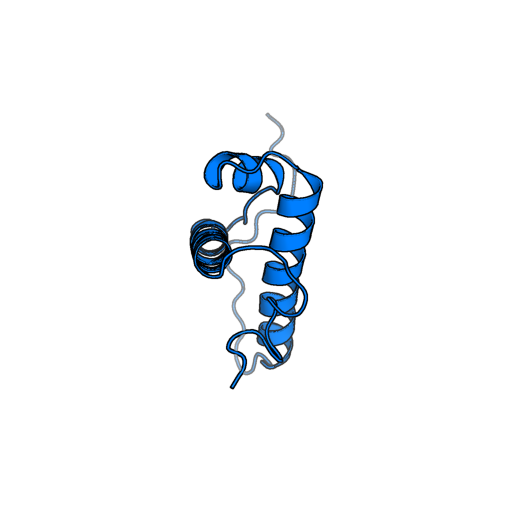GLN A 1 84 ? 14.876 19.696 -0.773 1.00 61.75 84 GLN A N 1
ATOM 657 C CA . GLN A 1 84 ? 14.911 21.090 -1.190 1.00 61.7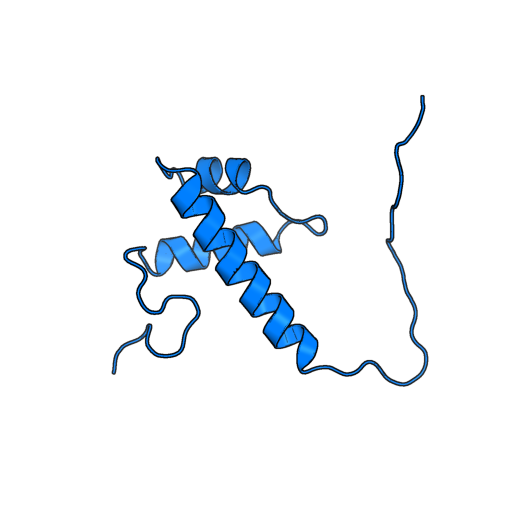5 84 GLN A CA 1
ATOM 658 C C . GLN A 1 84 ? 15.425 21.900 0.009 1.00 61.75 84 GLN A C 1
ATOM 660 O O . GLN A 1 84 ? 14.681 22.139 0.956 1.00 61.75 84 GLN A O 1
ATOM 665 N N . LYS A 1 85 ? 16.724 22.224 0.019 1.00 54.81 85 LYS A N 1
ATOM 666 C CA . LYS A 1 85 ? 17.263 23.236 0.936 1.00 54.81 85 LYS A CA 1
ATOM 667 C C . LYS A 1 85 ? 16.774 24.611 0.486 1.00 54.81 85 LYS A C 1
ATOM 669 O O . LYS A 1 85 ? 16.789 24.881 -0.714 1.00 54.81 85 LYS A O 1
ATOM 674 N N . ASP A 1 86 ? 16.342 25.388 1.477 1.00 53.25 86 ASP A N 1
ATOM 675 C CA . ASP A 1 86 ? 15.781 26.744 1.387 1.00 53.25 86 ASP A CA 1
ATOM 676 C C . ASP A 1 86 ? 16.544 27.699 0.455 1.00 53.25 86 ASP A C 1
ATOM 678 O O . ASP A 1 86 ? 17.800 27.675 0.462 1.00 53.25 86 ASP A O 1
#

Sequence (86 aa):
MRIRAGTILEHTKLSILTAVRAIFLVTQDKRGVSALLLMRQLGMSSYDTAWRLLHRIREAMRSRDATYTLSGVIELDGADFGEQKD